Protein AF-A0A930QKR8-F1 (afdb_monomer_lite)

pLDDT: mean 78.74, std 18.12, range [38.62, 97.94]

Secondary structure (DSSP, 8-state):
-HHHHHHHHHHHHTT----EE-TTPPPPPHHHHHHHHHHHTGGG---EEEEEEEEEE-TTS-EEEEEEEETTTTEEEEEEEEEEEP-SSS----EEEEE-HHHHHHHHHHHHHGGGG--

Radius of gyration: 18.07 Å; chains: 1; bounding box: 41×50×46 Å

Foldseek 3Di:
DVVVVVVVVVVVCVPDPQVFDFLQDDWDDPVSLQVVCCVVPVVVPWDKDWDDKDWDDDPPWIKMKTWMAGPVLGWIWIKIWTKAWDPDPDPTRGIGIDMCSNVGVVVRVVVSCPVVVVD

Sequence (119 aa):
MLAALLTACTSLLSGCSLLVTTEHGAPYTPDDVIGMLEETFADYGPHIVLQSSETEKPAPMQRNTYVLHDEANDFTFSCTAYVRHCTLPVPQPFAQRAADADHAYAAAYAIHLNPRIGE

Structure (mmCIF, N/CA/C/O backbone):
data_AF-A0A930QKR8-F1
#
_entry.id   AF-A0A930QKR8-F1
#
loop_
_atom_site.group_PDB
_atom_site.id
_atom_site.type_symbol
_atom_site.label_atom_id
_atom_site.label_alt_id
_atom_site.label_comp_id
_atom_site.label_asym_id
_atom_site.label_entity_id
_atom_site.label_seq_id
_atom_site.pdbx_PDB_ins_code
_atom_site.Cartn_x
_atom_site.Cartn_y
_atom_site.Cartn_z
_atom_site.occupancy
_atom_site.B_iso_or_equiv
_atom_site.auth_seq_id
_atom_site.auth_comp_id
_atom_site.auth_asym_id
_atom_site.auth_atom_id
_atom_site.pdbx_PDB_model_num
ATOM 1 N N . MET A 1 1 ? 18.495 -41.750 -5.877 1.00 50.69 1 MET A N 1
ATOM 2 C CA . MET A 1 1 ? 19.167 -40.590 -5.244 1.00 50.69 1 MET A CA 1
ATOM 3 C C . MET A 1 1 ? 18.990 -39.287 -6.025 1.00 50.69 1 MET A C 1
ATOM 5 O O . MET A 1 1 ? 18.772 -38.279 -5.375 1.00 50.69 1 MET A O 1
ATOM 9 N N . LEU A 1 2 ? 18.988 -39.280 -7.369 1.00 51.91 2 LEU A N 1
ATOM 10 C CA . LEU A 1 2 ? 18.711 -38.061 -8.159 1.00 51.91 2 LEU A CA 1
ATOM 11 C C . LEU A 1 2 ? 17.280 -37.513 -7.984 1.00 51.91 2 LEU A C 1
ATOM 13 O O . LEU A 1 2 ? 17.088 -36.308 -7.879 1.00 51.91 2 LEU A O 1
ATOM 17 N N . ALA A 1 3 ? 16.283 -38.403 -7.910 1.00 55.28 3 ALA A N 1
ATOM 18 C CA . ALA A 1 3 ? 14.876 -38.010 -7.807 1.00 55.28 3 ALA A CA 1
ATOM 19 C C . ALA A 1 3 ? 14.562 -37.241 -6.513 1.00 55.28 3 ALA A C 1
ATOM 21 O O . ALA A 1 3 ? 13.867 -36.241 -6.572 1.00 55.28 3 ALA A O 1
ATOM 22 N N . ALA A 1 4 ? 15.131 -37.657 -5.375 1.00 55.38 4 ALA A N 1
ATOM 23 C CA . ALA A 1 4 ? 14.900 -37.014 -4.078 1.00 55.38 4 ALA A CA 1
ATOM 24 C C . ALA A 1 4 ? 15.501 -35.599 -3.987 1.00 55.38 4 ALA A C 1
ATOM 26 O O . ALA A 1 4 ? 14.963 -34.748 -3.285 1.00 55.38 4 ALA A O 1
ATOM 27 N N . LEU A 1 5 ? 16.595 -35.339 -4.714 1.00 56.25 5 LEU A N 1
ATOM 28 C CA . LEU A 1 5 ? 17.194 -34.007 -4.785 1.00 56.25 5 LEU A CA 1
ATOM 29 C C . LEU A 1 5 ? 16.331 -33.061 -5.636 1.00 56.25 5 LEU A C 1
ATOM 31 O O . LEU A 1 5 ? 16.122 -31.918 -5.249 1.00 56.25 5 LEU A O 1
ATOM 35 N N . LEU A 1 6 ? 15.759 -33.557 -6.740 1.00 53.91 6 LEU A N 1
ATOM 36 C CA . LEU A 1 6 ? 14.848 -32.787 -7.596 1.00 53.91 6 LEU A CA 1
ATOM 37 C C . LEU A 1 6 ? 13.550 -32.399 -6.867 1.00 53.91 6 LEU A C 1
ATOM 39 O O . LEU A 1 6 ? 13.125 -31.252 -6.984 1.00 53.91 6 LEU A O 1
ATOM 43 N N . THR A 1 7 ? 12.960 -33.295 -6.065 1.00 54.81 7 THR A N 1
ATOM 44 C CA . THR A 1 7 ? 11.755 -32.974 -5.275 1.00 54.81 7 THR A CA 1
ATOM 45 C C . THR A 1 7 ? 12.031 -31.973 -4.154 1.00 54.81 7 THR A C 1
ATOM 47 O O . THR A 1 7 ? 11.201 -31.102 -3.894 1.00 54.81 7 THR A O 1
ATOM 50 N N . ALA A 1 8 ? 13.202 -32.058 -3.515 1.00 53.34 8 ALA A N 1
ATOM 51 C CA . ALA A 1 8 ? 13.623 -31.094 -2.499 1.00 53.34 8 ALA A CA 1
ATOM 52 C C . ALA A 1 8 ? 13.881 -29.698 -3.097 1.00 53.34 8 ALA A C 1
ATOM 54 O O . ALA A 1 8 ? 13.572 -28.687 -2.470 1.00 53.34 8 ALA A O 1
ATOM 55 N N . CYS A 1 9 ? 14.393 -29.620 -4.331 1.00 51.91 9 CYS A N 1
ATOM 56 C CA . CYS A 1 9 ? 14.547 -28.347 -5.037 1.00 51.91 9 CYS A CA 1
ATOM 57 C C . CYS A 1 9 ? 13.192 -27.711 -5.386 1.00 51.91 9 CYS A C 1
ATOM 59 O O . CYS A 1 9 ? 13.042 -26.501 -5.247 1.00 51.91 9 CYS A O 1
ATOM 61 N N . THR A 1 10 ? 12.187 -28.500 -5.787 1.00 52.91 10 THR A N 1
ATOM 62 C CA . THR A 1 10 ? 10.851 -27.959 -6.097 1.00 52.91 10 THR A CA 1
ATOM 63 C C . THR A 1 10 ? 10.106 -27.448 -4.865 1.00 52.91 10 THR A C 1
ATOM 65 O O . THR A 1 10 ? 9.408 -26.443 -4.962 1.00 52.91 10 THR A O 1
ATOM 68 N N . SER A 1 11 ? 10.279 -28.076 -3.696 1.00 53.62 11 SER A N 1
ATOM 69 C CA . SER A 1 11 ? 9.646 -27.604 -2.458 1.00 53.62 11 SER A CA 1
ATOM 70 C C . SER A 1 11 ? 10.319 -26.353 -1.887 1.00 53.62 11 SER A C 1
ATOM 72 O O . SER A 1 11 ? 9.628 -25.506 -1.329 1.00 53.62 11 SER A O 1
ATOM 74 N N . LEU A 1 12 ? 11.636 -26.191 -2.071 1.00 48.44 12 LEU A N 1
ATOM 75 C CA . LEU A 1 12 ? 12.365 -24.984 -1.657 1.00 48.44 12 LEU A CA 1
ATOM 76 C C . LEU A 1 12 ? 12.012 -23.755 -2.509 1.00 48.44 12 LEU A C 1
ATOM 78 O O . LEU A 1 12 ? 11.955 -22.652 -1.975 1.00 48.44 12 LEU A O 1
ATOM 82 N N . LEU A 1 13 ? 11.747 -23.926 -3.811 1.00 47.56 13 LEU A N 1
ATOM 83 C CA . LEU A 1 13 ? 11.330 -22.817 -4.681 1.00 47.56 13 LEU A CA 1
ATOM 84 C C . LEU A 1 13 ? 9.825 -22.517 -4.620 1.00 47.56 13 LEU A C 1
ATOM 86 O O . LEU A 1 13 ? 9.423 -21.426 -5.007 1.00 47.56 13 LEU A O 1
ATOM 90 N N . SER A 1 14 ? 8.997 -23.435 -4.109 1.00 41.66 14 SER A N 1
ATOM 91 C CA . SER A 1 14 ? 7.540 -23.243 -4.020 1.00 41.66 14 SER A CA 1
ATOM 92 C C . SER A 1 14 ? 7.118 -22.125 -3.057 1.00 41.66 14 SER A C 1
ATOM 94 O O . SER A 1 14 ? 5.971 -21.695 -3.116 1.00 41.66 14 SER A O 1
ATOM 96 N N . GLY A 1 15 ? 8.011 -21.676 -2.168 1.00 38.62 15 GLY A N 1
ATOM 97 C CA . GLY A 1 15 ? 7.764 -20.565 -1.238 1.00 38.62 15 GLY A CA 1
ATOM 98 C C . GLY A 1 15 ? 8.392 -19.236 -1.664 1.00 38.62 15 GLY A C 1
ATOM 99 O O . GLY A 1 15 ? 8.169 -18.218 -1.017 1.00 38.62 15 GLY A O 1
ATOM 100 N N . CYS A 1 16 ? 9.185 -19.224 -2.737 1.00 45.59 16 CYS A N 1
ATOM 101 C CA . CYS A 1 16 ? 9.745 -18.001 -3.286 1.00 45.59 16 CYS A CA 1
ATOM 102 C C . CYS A 1 16 ? 8.922 -17.625 -4.509 1.00 45.59 16 CYS A C 1
ATOM 104 O O . CYS A 1 16 ? 9.198 -18.095 -5.612 1.00 45.59 16 CYS A O 1
ATOM 106 N N . SER A 1 17 ? 7.946 -16.738 -4.325 1.00 46.75 17 SER A N 1
ATOM 107 C CA . SER A 1 17 ? 7.375 -15.948 -5.415 1.00 46.75 17 SER A CA 1
ATOM 108 C C . SER A 1 17 ? 8.478 -15.053 -5.986 1.00 46.75 17 SER A C 1
ATOM 110 O O . SER A 1 17 ? 8.539 -13.851 -5.738 1.00 46.75 17 SER A O 1
ATOM 112 N N . LEU A 1 18 ? 9.416 -15.653 -6.722 1.00 47.34 18 LEU A N 1
ATOM 113 C CA . LEU A 1 18 ? 10.346 -14.971 -7.602 1.00 47.34 18 LEU A CA 1
ATOM 114 C C . LEU A 1 18 ? 9.476 -14.429 -8.735 1.00 47.34 18 LEU A C 1
ATOM 116 O O . LEU A 1 18 ? 9.374 -15.014 -9.811 1.00 47.34 18 LEU A O 1
ATOM 120 N N . LEU A 1 19 ? 8.791 -13.318 -8.455 1.00 53.41 19 LEU A N 1
ATOM 121 C CA . LEU A 1 19 ? 8.151 -12.464 -9.445 1.00 53.41 19 LEU A CA 1
ATOM 122 C C . LEU A 1 19 ? 9.276 -11.781 -10.221 1.00 53.41 19 LEU A C 1
ATOM 124 O O . LEU A 1 19 ? 9.564 -10.594 -10.061 1.00 53.41 19 LEU A O 1
ATOM 128 N N . VAL A 1 20 ? 9.971 -12.606 -11.004 1.00 52.91 20 VAL A N 1
ATOM 129 C CA . VAL A 1 20 ? 10.948 -12.197 -11.994 1.00 52.91 20 VAL A CA 1
ATOM 130 C C . VAL A 1 20 ? 10.175 -11.367 -12.996 1.00 52.91 20 VAL A C 1
ATOM 132 O O . VAL A 1 20 ? 9.345 -11.873 -13.748 1.00 52.91 20 VAL A O 1
ATOM 135 N N . THR A 1 21 ? 10.425 -10.071 -12.965 1.00 54.50 21 THR A N 1
ATOM 136 C CA . THR A 1 21 ? 9.957 -9.152 -13.982 1.00 54.50 21 THR A CA 1
ATOM 137 C C . THR A 1 21 ? 11.099 -8.892 -14.957 1.00 54.50 21 THR A C 1
ATOM 139 O O . THR A 1 21 ? 12.279 -9.005 -14.614 1.00 54.50 21 THR A O 1
ATOM 142 N N . THR A 1 22 ? 10.750 -8.581 -16.201 1.00 55.72 22 THR A N 1
ATOM 143 C CA . THR A 1 22 ? 11.729 -8.176 -17.214 1.00 55.72 22 THR A CA 1
ATOM 144 C C . THR A 1 22 ? 12.445 -6.899 -16.770 1.00 55.72 22 THR A C 1
ATOM 146 O O . THR A 1 22 ? 11.895 -6.134 -15.980 1.00 55.72 22 THR A O 1
ATOM 149 N N . GLU A 1 23 ? 13.620 -6.609 -17.329 1.00 53.16 23 GLU A N 1
ATOM 150 C CA . GLU A 1 23 ? 14.415 -5.397 -17.038 1.00 53.16 23 GLU A CA 1
ATOM 151 C C . GLU A 1 23 ? 13.619 -4.068 -17.148 1.00 53.16 23 GLU A C 1
ATOM 153 O O . GLU A 1 23 ? 13.939 -3.091 -16.475 1.00 53.16 23 GLU A O 1
ATOM 158 N N . HIS A 1 24 ? 12.538 -4.055 -17.943 1.00 58.44 24 HIS A N 1
ATOM 159 C CA . HIS A 1 24 ? 11.615 -2.928 -18.157 1.00 58.44 24 HIS A CA 1
ATOM 160 C C . HIS A 1 24 ? 10.293 -3.039 -17.377 1.00 58.44 24 HIS A C 1
ATOM 162 O O . HIS A 1 24 ? 9.319 -2.353 -17.683 1.00 58.44 24 HIS A O 1
ATOM 168 N N . GLY A 1 25 ? 10.214 -3.948 -16.409 1.00 66.75 25 GLY A N 1
ATOM 169 C CA . GLY A 1 25 ? 9.005 -4.178 -15.635 1.00 66.75 25 GLY A CA 1
ATOM 170 C C . GLY A 1 25 ? 8.559 -2.939 -14.867 1.00 66.75 25 GLY A C 1
ATOM 171 O O . GLY A 1 25 ? 9.375 -2.292 -14.217 1.00 66.75 25 GLY A O 1
ATOM 172 N N . ALA A 1 26 ? 7.262 -2.643 -14.888 1.00 79.88 26 ALA A N 1
ATOM 173 C CA . ALA A 1 26 ? 6.688 -1.644 -13.997 1.00 79.88 26 ALA A CA 1
ATOM 174 C C . ALA A 1 26 ? 6.678 -2.153 -12.536 1.00 79.88 26 ALA A C 1
ATOM 176 O O . ALA A 1 26 ? 6.589 -3.375 -12.319 1.00 79.88 26 ALA A O 1
ATOM 177 N N . PRO A 1 27 ? 6.752 -1.247 -11.537 1.00 86.62 27 PRO A N 1
ATOM 178 C CA . PRO A 1 27 ? 6.407 -1.562 -10.151 1.00 86.62 27 PRO A CA 1
ATOM 179 C C . PRO A 1 27 ? 4.984 -2.123 -10.025 1.00 86.62 27 PRO A C 1
ATOM 181 O O . PRO A 1 27 ? 4.199 -2.035 -10.969 1.00 86.62 27 PRO A O 1
ATOM 184 N N . TYR A 1 28 ? 4.644 -2.670 -8.854 1.00 89.25 28 TYR A N 1
ATOM 185 C CA . TYR A 1 28 ? 3.249 -3.001 -8.542 1.00 89.25 28 TYR A CA 1
ATOM 186 C C . TYR A 1 28 ? 2.343 -1.789 -8.741 1.00 89.25 28 TYR A C 1
ATOM 188 O O . TYR A 1 28 ? 2.731 -0.669 -8.409 1.00 89.25 28 TYR A O 1
ATOM 196 N N . THR A 1 29 ? 1.160 -2.029 -9.294 1.00 92.06 29 THR A N 1
ATOM 197 C CA . THR A 1 29 ? 0.092 -1.032 -9.380 1.00 92.06 29 THR A CA 1
ATOM 198 C C . THR A 1 29 ? -0.573 -0.844 -8.011 1.00 92.06 29 THR A C 1
ATOM 200 O O . THR A 1 29 ? -0.386 -1.684 -7.127 1.00 92.06 29 THR A O 1
ATOM 203 N N . PRO A 1 30 ? -1.361 0.228 -7.807 1.00 93.25 30 PRO A N 1
ATOM 204 C CA . PRO A 1 30 ? -2.164 0.367 -6.596 1.00 93.25 30 PRO A CA 1
ATOM 205 C C . PRO A 1 30 ? -3.062 -0.847 -6.342 1.00 93.25 30 PRO A C 1
ATOM 207 O O . PRO A 1 30 ? -3.083 -1.347 -5.225 1.00 93.25 30 PRO A O 1
ATOM 210 N N . ASP A 1 31 ? -3.728 -1.361 -7.380 1.00 95.19 31 ASP A N 1
ATOM 211 C CA . ASP A 1 31 ? -4.642 -2.503 -7.265 1.00 95.19 31 ASP A CA 1
ATOM 212 C C . ASP A 1 31 ? -3.904 -3.789 -6.865 1.00 95.19 31 ASP A C 1
ATOM 214 O O . ASP A 1 31 ? -4.396 -4.544 -6.030 1.00 95.19 31 ASP A O 1
ATOM 218 N N . ASP A 1 32 ? -2.692 -4.011 -7.396 1.00 93.94 32 ASP A N 1
ATOM 219 C CA . ASP A 1 32 ? -1.845 -5.134 -6.969 1.00 93.94 32 ASP A CA 1
ATOM 220 C C . ASP A 1 32 ? -1.511 -5.027 -5.471 1.00 93.94 32 ASP A C 1
ATOM 222 O O . ASP A 1 32 ? -1.558 -6.018 -4.746 1.00 93.94 32 ASP A O 1
ATOM 226 N N . VAL A 1 33 ? -1.156 -3.823 -5.002 1.00 93.75 33 VAL A N 1
ATOM 227 C CA . VAL A 1 33 ? -0.820 -3.574 -3.592 1.00 93.75 33 VAL A CA 1
ATOM 228 C C . VAL A 1 33 ? -2.038 -3.763 -2.692 1.00 93.75 33 VAL A C 1
ATOM 230 O O . VAL A 1 33 ? -1.920 -4.413 -1.658 1.00 93.75 33 VAL A O 1
ATOM 233 N N . ILE A 1 34 ? -3.196 -3.235 -3.090 1.00 95.44 34 ILE A N 1
ATOM 234 C CA . ILE A 1 34 ? -4.457 -3.385 -2.356 1.00 95.44 34 ILE A CA 1
ATOM 235 C C . ILE A 1 34 ? -4.809 -4.867 -2.224 1.00 95.44 34 ILE A C 1
ATOM 237 O O . ILE A 1 34 ? -4.999 -5.338 -1.107 1.00 95.44 34 ILE A O 1
ATOM 241 N N . GLY A 1 35 ? -4.795 -5.621 -3.328 1.00 94.94 35 GLY A N 1
ATOM 242 C CA . GLY A 1 35 ? -5.095 -7.053 -3.302 1.00 94.94 35 GLY A CA 1
ATOM 243 C C . GLY A 1 35 ? -4.140 -7.849 -2.406 1.00 94.94 35 GLY A C 1
ATOM 244 O O . GLY A 1 35 ? -4.592 -8.686 -1.629 1.00 94.94 35 GLY A O 1
ATOM 245 N N . MET A 1 36 ? -2.833 -7.551 -2.449 1.00 93.81 36 MET A N 1
ATOM 246 C CA . MET A 1 36 ? -1.849 -8.183 -1.556 1.00 93.81 36 MET A CA 1
ATOM 247 C C . MET A 1 36 ? -2.122 -7.882 -0.077 1.00 93.81 36 MET A C 1
ATOM 249 O O . MET A 1 36 ? -1.997 -8.780 0.757 1.00 93.81 36 MET A O 1
ATOM 253 N N . LEU A 1 37 ? -2.487 -6.643 0.262 1.00 95.12 37 LEU A N 1
ATOM 254 C CA . LEU A 1 37 ? -2.777 -6.259 1.644 1.00 95.12 37 LEU A CA 1
ATOM 255 C C . LEU A 1 37 ? -4.086 -6.873 2.144 1.00 95.12 37 LEU A C 1
ATOM 257 O O . LEU A 1 37 ? -4.118 -7.392 3.257 1.00 95.12 37 LEU A O 1
ATOM 261 N N . GLU A 1 38 ? -5.144 -6.854 1.332 1.00 95.38 38 GLU A N 1
ATOM 262 C CA . GLU A 1 38 ? -6.432 -7.452 1.695 1.00 95.38 38 GLU A CA 1
ATOM 263 C C . GLU A 1 38 ? -6.321 -8.970 1.889 1.00 95.38 38 GLU A C 1
ATOM 265 O O . GLU A 1 38 ? -6.936 -9.512 2.804 1.00 95.38 38 GLU A O 1
ATOM 270 N N . GLU A 1 39 ? -5.486 -9.655 1.100 1.00 95.00 39 GLU A N 1
ATOM 271 C CA . GLU A 1 39 ? -5.174 -11.073 1.306 1.00 95.00 39 GLU A CA 1
ATOM 272 C C . GLU A 1 39 ? -4.338 -11.297 2.577 1.00 95.00 39 GLU A C 1
ATOM 274 O O . GLU A 1 39 ? -4.676 -12.138 3.411 1.00 95.00 39 GLU A O 1
ATOM 279 N N . THR A 1 40 ? -3.257 -10.531 2.753 1.00 94.38 40 THR A N 1
ATOM 280 C CA . THR A 1 40 ? -2.297 -10.716 3.857 1.00 94.38 40 THR A CA 1
ATOM 281 C C . THR A 1 40 ? -2.906 -10.395 5.221 1.00 94.38 40 THR A C 1
ATOM 283 O O . THR A 1 40 ? -2.596 -11.053 6.214 1.00 94.38 40 THR A O 1
ATOM 286 N N . PHE A 1 41 ? -3.781 -9.392 5.279 1.00 93.31 41 PHE A N 1
ATOM 287 C CA . PHE A 1 41 ? -4.412 -8.907 6.505 1.00 93.31 41 PHE A CA 1
ATOM 288 C C . PHE A 1 41 ? -5.901 -9.263 6.583 1.00 93.31 41 PHE A C 1
ATOM 290 O O . PHE A 1 41 ? -6.624 -8.640 7.356 1.00 93.31 41 PHE A O 1
ATOM 297 N N . ALA A 1 42 ? -6.360 -10.278 5.842 1.00 94.88 42 ALA A N 1
ATOM 298 C CA . ALA A 1 42 ? -7.771 -10.666 5.765 1.00 94.88 42 ALA A CA 1
ATOM 299 C C . ALA A 1 42 ? -8.444 -10.853 7.142 1.00 94.88 42 ALA A C 1
ATOM 301 O O . ALA A 1 42 ? -9.589 -10.443 7.332 1.00 94.88 42 ALA A O 1
ATOM 302 N N . ASP A 1 43 ? -7.719 -11.396 8.126 1.00 93.88 43 ASP A N 1
ATOM 303 C CA . ASP A 1 43 ? -8.209 -11.601 9.499 1.00 93.88 43 ASP A CA 1
ATOM 304 C C . ASP A 1 43 ? -8.585 -10.292 10.225 1.00 93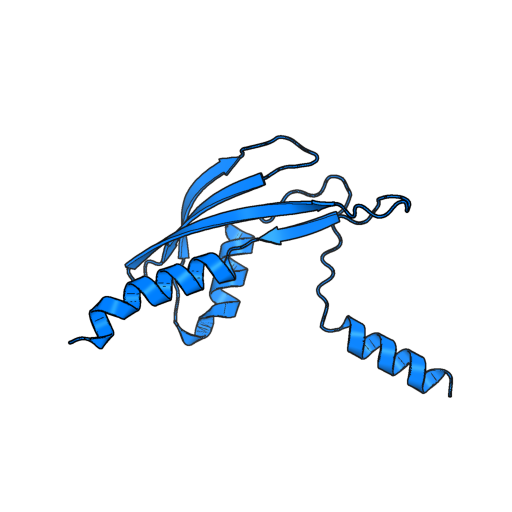.88 43 ASP A C 1
ATOM 306 O O . ASP A 1 43 ? -9.366 -10.311 11.178 1.00 93.88 43 ASP A O 1
ATOM 310 N N . TYR A 1 44 ? -8.052 -9.152 9.778 1.00 91.06 44 TYR A N 1
ATOM 311 C CA . TYR A 1 44 ? -8.333 -7.817 10.316 1.00 91.06 44 TYR A CA 1
ATOM 312 C C . TYR A 1 44 ? -9.435 -7.074 9.544 1.00 91.06 44 TYR A C 1
ATOM 314 O O . TYR A 1 44 ? -9.754 -5.938 9.889 1.00 91.06 44 TYR A O 1
ATOM 322 N N . GLY A 1 45 ? -10.012 -7.699 8.510 1.00 94.44 45 GLY A N 1
ATOM 323 C CA . GLY A 1 45 ? -11.091 -7.143 7.691 1.00 94.44 45 GLY A CA 1
ATOM 324 C C . GLY A 1 45 ? -10.813 -5.770 7.057 1.00 94.44 45 GLY A C 1
ATOM 325 O O . GLY A 1 45 ? -11.697 -4.919 7.144 1.00 94.44 45 GLY A O 1
ATOM 326 N N . PRO A 1 46 ? -9.629 -5.522 6.459 1.00 96.00 46 PRO A N 1
ATOM 327 C CA . PRO A 1 46 ? -9.328 -4.248 5.806 1.00 96.00 46 PRO A CA 1
ATOM 328 C C . PRO A 1 46 ? -10.267 -3.968 4.626 1.00 96.00 46 PRO A C 1
ATOM 330 O O . PRO A 1 46 ? -10.672 -4.891 3.917 1.00 96.00 46 PRO A O 1
ATOM 333 N N . HIS A 1 47 ? -10.552 -2.689 4.372 1.00 97.06 47 HIS A N 1
ATOM 334 C CA . HIS A 1 47 ? -11.131 -2.232 3.107 1.00 97.06 47 HIS A CA 1
ATOM 335 C C . HIS A 1 47 ? -10.328 -1.047 2.576 1.00 97.06 47 HIS A C 1
ATOM 337 O O . HIS A 1 47 ? -10.502 0.084 3.029 1.00 97.06 47 HIS A O 1
ATOM 343 N N . ILE A 1 48 ? -9.399 -1.309 1.655 1.00 97.44 48 ILE A N 1
ATOM 344 C CA . ILE A 1 48 ? -8.365 -0.329 1.306 1.00 97.44 48 ILE A CA 1
ATOM 345 C C . ILE A 1 48 ? -8.713 0.385 0.001 1.00 97.44 48 ILE A C 1
ATOM 347 O O . ILE A 1 48 ? -8.951 -0.237 -1.031 1.00 97.44 48 ILE A O 1
ATOM 351 N N . VAL A 1 49 ? -8.654 1.716 0.026 1.00 97.31 49 VAL A N 1
ATOM 352 C CA . VAL A 1 49 ? -8.889 2.585 -1.131 1.00 97.31 49 VAL A CA 1
ATOM 353 C C . VAL A 1 49 ? -7.682 3.480 -1.417 1.00 97.31 49 VAL A C 1
ATOM 355 O O . VAL A 1 49 ? -6.987 3.954 -0.512 1.00 97.31 49 VAL A O 1
ATOM 358 N N . LEU A 1 50 ? -7.431 3.745 -2.700 1.00 97.94 50 LEU A N 1
ATOM 359 C CA . LEU A 1 50 ? -6.380 4.662 -3.138 1.00 97.94 50 LEU A CA 1
ATOM 360 C C . LEU A 1 50 ? -6.812 6.121 -2.947 1.00 97.94 50 LEU A C 1
ATOM 362 O O . LEU A 1 50 ? -7.823 6.548 -3.497 1.00 97.94 50 LEU A O 1
ATOM 366 N N . GLN A 1 51 ? -6.000 6.902 -2.237 1.00 97.81 51 GLN A N 1
ATOM 367 C CA . GLN A 1 51 ? -6.203 8.344 -2.062 1.00 97.81 51 GLN A CA 1
ATOM 368 C C . GLN A 1 51 ? -5.383 9.157 -3.066 1.00 97.81 51 GLN A C 1
ATOM 370 O O . GLN A 1 51 ? -5.884 10.099 -3.680 1.00 97.81 51 GLN A O 1
ATOM 375 N N . SER A 1 52 ? -4.109 8.808 -3.250 1.00 96.50 52 SER A N 1
ATOM 376 C CA . SER A 1 52 ? -3.243 9.479 -4.219 1.00 96.50 52 SER A CA 1
ATOM 377 C C . SER A 1 52 ? -2.078 8.600 -4.663 1.00 96.50 52 SER A C 1
ATOM 379 O O . SER A 1 52 ? -1.684 7.652 -3.981 1.00 96.50 52 SER A O 1
ATOM 381 N N . SER A 1 53 ? -1.521 8.925 -5.831 1.00 95.00 53 SER A N 1
ATOM 382 C CA . SER A 1 53 ? -0.365 8.239 -6.403 1.00 95.00 53 SER A CA 1
ATOM 383 C C . SER A 1 53 ? 0.642 9.236 -6.961 1.00 95.00 53 SER A C 1
ATOM 385 O O . SER A 1 53 ? 0.269 10.119 -7.736 1.00 95.00 53 SER A O 1
ATOM 387 N N . GLU A 1 54 ? 1.917 9.041 -6.650 1.00 93.25 54 GLU A N 1
ATOM 388 C CA . GLU A 1 54 ? 3.028 9.829 -7.177 1.00 93.25 54 GLU A CA 1
ATOM 389 C C . GLU A 1 54 ? 4.080 8.909 -7.807 1.00 93.25 54 GLU A C 1
ATOM 391 O O . GLU A 1 54 ? 4.377 7.835 -7.290 1.00 93.25 54 GLU A O 1
ATOM 396 N N . THR A 1 55 ? 4.644 9.313 -8.946 1.00 88.50 55 THR A N 1
ATOM 397 C CA . THR A 1 55 ? 5.760 8.608 -9.595 1.00 88.50 55 THR A CA 1
ATOM 398 C C . THR A 1 55 ? 7.006 9.473 -9.491 1.00 88.50 55 THR A C 1
ATOM 400 O O . THR A 1 55 ? 7.092 10.513 -10.137 1.00 88.50 55 THR A O 1
A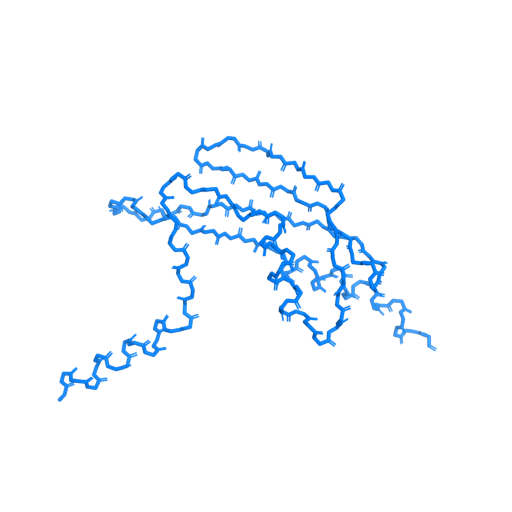TOM 403 N N . GLU A 1 56 ? 7.985 9.049 -8.695 1.00 78.94 56 GLU A N 1
ATOM 404 C CA . GLU A 1 56 ? 9.141 9.894 -8.368 1.00 78.94 56 GLU A CA 1
ATOM 405 C C . GLU A 1 56 ? 10.288 9.793 -9.382 1.00 78.94 56 GLU A C 1
ATOM 407 O O . GLU A 1 56 ? 11.081 10.725 -9.509 1.00 78.94 56 GLU A O 1
ATOM 412 N N . LYS A 1 57 ? 10.433 8.674 -10.104 1.00 73.19 57 LYS A N 1
ATOM 413 C CA . LYS A 1 57 ? 11.568 8.474 -11.023 1.00 73.19 57 LYS A CA 1
ATOM 414 C C . LYS A 1 57 ? 11.161 7.706 -12.285 1.00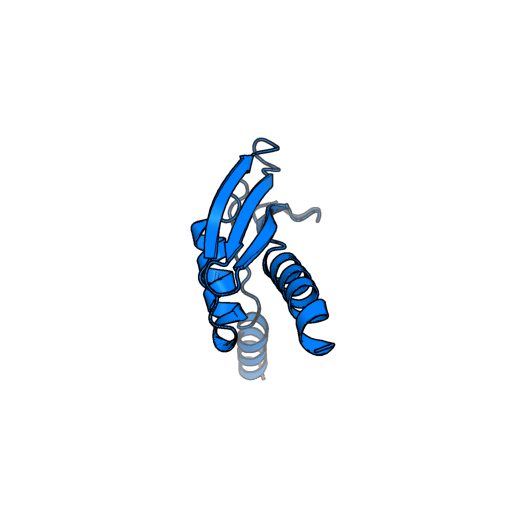 73.19 57 LYS A C 1
ATOM 416 O O . LYS A 1 57 ? 10.389 6.757 -12.175 1.00 73.19 57 LYS A O 1
ATOM 421 N N . PRO A 1 58 ? 11.682 8.061 -13.477 1.00 66.44 58 PRO A N 1
ATOM 422 C CA . PRO A 1 58 ? 11.458 7.280 -14.689 1.00 66.44 58 PRO A CA 1
ATOM 423 C C . PRO A 1 58 ? 12.254 5.966 -14.687 1.00 66.44 58 PRO A C 1
ATOM 425 O O . PRO A 1 58 ? 13.236 5.795 -13.954 1.00 66.44 58 PRO A O 1
ATOM 428 N N . ALA A 1 59 ? 11.838 5.038 -15.549 1.00 59.72 59 ALA A N 1
ATOM 429 C CA . ALA A 1 59 ? 12.546 3.790 -15.811 1.00 59.72 59 ALA A CA 1
ATOM 430 C C . ALA A 1 59 ? 14.051 4.027 -16.083 1.00 59.72 59 ALA A C 1
ATOM 432 O O . ALA A 1 59 ? 14.418 5.055 -16.660 1.00 59.72 59 ALA A O 1
ATOM 433 N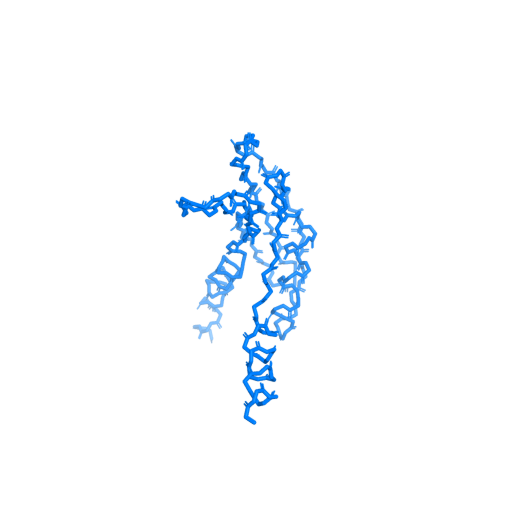 N . PRO A 1 60 ? 14.944 3.101 -15.682 1.00 62.62 60 PRO A N 1
ATOM 434 C CA . PRO A 1 60 ? 14.671 1.759 -15.148 1.00 62.62 60 PRO A CA 1
ATOM 435 C C . PRO A 1 60 ? 14.491 1.682 -13.619 1.00 62.62 60 PRO A C 1
ATOM 437 O O . PRO A 1 60 ? 14.156 0.623 -13.099 1.00 62.62 60 PRO A O 1
ATOM 440 N N . MET A 1 61 ? 14.691 2.772 -12.871 1.00 70.12 61 MET A N 1
ATOM 441 C CA . MET A 1 61 ? 14.545 2.800 -11.402 1.00 70.12 61 MET A CA 1
ATOM 442 C C . MET A 1 61 ? 13.243 3.493 -11.001 1.00 70.12 61 MET A C 1
ATOM 444 O O . MET A 1 61 ? 13.266 4.443 -10.219 1.00 70.12 61 MET A O 1
ATOM 448 N N . GLN A 1 62 ? 12.122 3.050 -11.572 1.00 80.94 62 GLN A N 1
ATOM 449 C CA . GLN A 1 62 ? 10.827 3.637 -11.253 1.00 80.94 62 GLN A CA 1
ATOM 450 C C . GLN A 1 62 ? 10.420 3.307 -9.815 1.00 80.94 62 GLN A C 1
ATOM 452 O O . GLN A 1 62 ? 10.491 2.155 -9.378 1.00 80.94 62 GLN A O 1
ATOM 457 N N . ARG A 1 63 ? 10.005 4.350 -9.095 1.00 86.94 63 ARG A N 1
ATOM 458 C CA . ARG A 1 63 ? 9.500 4.289 -7.727 1.00 86.94 63 ARG A CA 1
ATOM 459 C C . ARG A 1 63 ? 8.171 5.027 -7.689 1.00 86.94 63 ARG A C 1
ATOM 461 O O . ARG A 1 63 ? 8.120 6.202 -8.053 1.00 86.94 63 ARG A O 1
ATOM 468 N N . ASN A 1 64 ? 7.127 4.309 -7.306 1.00 91.31 64 ASN A N 1
ATOM 469 C CA . ASN A 1 64 ? 5.781 4.835 -7.182 1.00 91.31 64 ASN A CA 1
ATOM 470 C C . ASN A 1 64 ? 5.414 4.862 -5.702 1.00 91.31 64 ASN A C 1
ATOM 472 O O . ASN A 1 64 ? 5.585 3.859 -5.012 1.00 91.31 64 ASN A O 1
ATOM 476 N N . THR A 1 65 ? 4.896 5.987 -5.237 1.00 94.25 65 THR A N 1
ATOM 477 C CA . THR A 1 65 ? 4.402 6.161 -3.874 1.00 94.25 65 THR A CA 1
ATOM 478 C C . THR A 1 65 ? 2.886 6.224 -3.919 1.00 94.25 65 THR A C 1
ATOM 480 O O . THR A 1 65 ? 2.312 6.942 -4.739 1.00 94.25 65 THR A O 1
ATOM 483 N N . TYR A 1 66 ? 2.239 5.472 -3.040 1.00 95.94 66 TYR A N 1
ATOM 484 C CA . TYR A 1 66 ? 0.791 5.411 -2.911 1.00 95.94 66 TYR A CA 1
ATOM 485 C C . TYR A 1 66 ? 0.392 5.856 -1.513 1.00 95.94 66 TYR A C 1
ATOM 487 O O . TYR A 1 66 ? 0.993 5.421 -0.531 1.00 95.94 66 TYR A O 1
ATOM 495 N N . VAL A 1 67 ? -0.618 6.716 -1.432 1.00 97.62 67 VAL A N 1
ATOM 496 C CA . VAL A 1 67 ? -1.324 7.015 -0.185 1.00 97.62 67 VAL A CA 1
ATOM 497 C C . VAL A 1 67 ? -2.618 6.221 -0.209 1.00 97.62 67 VAL A C 1
ATOM 499 O O . VAL A 1 67 ? -3.432 6.386 -1.119 1.00 97.62 67 VAL A O 1
ATOM 502 N N . LEU A 1 68 ? -2.779 5.346 0.773 1.00 97.88 68 LEU A N 1
ATOM 503 C CA . LEU A 1 68 ? -3.883 4.407 0.896 1.00 97.88 68 LEU A CA 1
ATOM 504 C C . LEU A 1 68 ? -4.636 4.682 2.197 1.00 97.88 68 LEU A C 1
ATOM 506 O O . LEU A 1 68 ? -4.040 5.084 3.199 1.00 97.88 68 LEU A O 1
ATOM 510 N N . HIS A 1 69 ? -5.943 4.467 2.174 1.00 97.75 69 HIS A N 1
ATOM 511 C CA . HIS A 1 69 ? -6.805 4.601 3.339 1.00 97.75 69 HIS A CA 1
ATOM 512 C C . HIS A 1 69 ? -7.566 3.299 3.548 1.00 97.75 69 HIS A C 1
ATOM 514 O O . HIS A 1 69 ? -8.130 2.770 2.596 1.00 97.75 69 HIS A O 1
ATOM 520 N N . ASP A 1 70 ? -7.553 2.782 4.771 1.00 97.44 70 ASP A N 1
ATOM 521 C CA . ASP A 1 70 ? -8.399 1.663 5.167 1.00 97.44 70 ASP A CA 1
ATOM 522 C C . ASP A 1 70 ? -9.709 2.216 5.733 1.00 97.44 70 ASP A C 1
ATOM 524 O O . ASP A 1 70 ? -9.730 2.737 6.846 1.00 97.44 70 ASP A O 1
ATOM 528 N N . GLU A 1 71 ? -10.793 2.111 4.969 1.00 96.81 71 GLU A N 1
ATOM 529 C CA . GLU A 1 71 ? -12.121 2.589 5.362 1.00 96.81 71 GLU A CA 1
ATOM 530 C C . GLU A 1 71 ? -12.738 1.752 6.492 1.00 96.81 71 GLU A C 1
ATOM 532 O O . GLU A 1 71 ? -13.570 2.254 7.247 1.00 96.81 71 GLU A O 1
ATOM 537 N N . ALA A 1 72 ? -12.350 0.480 6.629 1.00 95.38 72 ALA A N 1
ATOM 538 C CA . ALA A 1 72 ? -12.887 -0.398 7.667 1.00 95.38 72 ALA A CA 1
ATOM 539 C C . ALA A 1 72 ? -12.277 -0.087 9.039 1.00 95.38 72 ALA A C 1
ATOM 541 O O . ALA A 1 72 ? -12.959 -0.152 10.065 1.00 95.38 72 ALA A O 1
ATOM 542 N N . ASN A 1 73 ? -10.991 0.261 9.050 1.00 93.06 73 ASN A N 1
ATOM 543 C CA . ASN A 1 73 ? -10.244 0.554 10.268 1.00 93.06 73 ASN A CA 1
ATOM 544 C C . ASN A 1 73 ? -9.991 2.053 10.493 1.00 93.06 73 ASN A C 1
ATOM 546 O O . ASN A 1 73 ? -9.506 2.403 11.564 1.00 93.06 73 ASN A O 1
ATOM 550 N N . ASP A 1 74 ? -10.356 2.916 9.547 1.00 94.81 74 ASP A N 1
ATOM 551 C CA . ASP A 1 74 ? -10.282 4.382 9.604 1.00 94.81 74 ASP A CA 1
ATOM 552 C C . ASP A 1 74 ? -8.870 4.936 9.867 1.00 94.81 74 ASP A C 1
ATOM 554 O O . ASP A 1 74 ? -8.629 5.737 10.772 1.00 94.81 74 ASP A O 1
ATOM 558 N N . PHE A 1 75 ? -7.894 4.501 9.067 1.00 95.56 75 PHE A N 1
ATOM 559 C CA . PHE A 1 75 ? -6.547 5.073 9.104 1.00 95.56 75 PHE A CA 1
ATOM 560 C C . PHE A 1 75 ? -5.918 5.164 7.716 1.00 95.56 75 PHE A C 1
ATOM 562 O O . PHE A 1 75 ? -6.271 4.450 6.781 1.00 95.56 75 PHE A O 1
ATOM 569 N N . THR A 1 76 ? -4.949 6.066 7.588 1.00 97.06 76 THR A N 1
ATOM 570 C CA . THR A 1 76 ? -4.238 6.327 6.333 1.00 97.06 76 THR A CA 1
ATOM 571 C C . THR A 1 76 ? -2.772 5.971 6.487 1.00 97.06 76 THR A C 1
ATOM 573 O O . THR A 1 76 ? -2.152 6.255 7.513 1.00 97.06 76 THR A O 1
ATOM 576 N N . PHE A 1 77 ? -2.202 5.383 5.445 1.00 96.62 77 PHE A N 1
ATOM 577 C CA . PHE A 1 77 ? -0.794 5.027 5.382 1.00 96.62 77 PHE A CA 1
ATOM 578 C C . PHE A 1 77 ? -0.247 5.279 3.979 1.00 96.62 77 PHE A C 1
ATOM 580 O O . PHE A 1 77 ? -0.990 5.427 3.008 1.00 96.62 77 PHE A O 1
ATOM 587 N N . SER A 1 78 ? 1.073 5.362 3.872 1.00 96.56 78 SER A N 1
ATOM 588 C CA . SER A 1 78 ? 1.755 5.469 2.589 1.00 96.56 78 SER A CA 1
ATOM 589 C C . SER A 1 78 ? 2.701 4.298 2.393 1.00 96.56 78 SER A C 1
ATOM 591 O O . SER A 1 78 ? 3.352 3.844 3.331 1.00 96.56 78 SER A O 1
ATOM 593 N N . CYS A 1 79 ? 2.776 3.809 1.161 1.00 94.75 79 CYS A N 1
ATOM 594 C CA . CYS A 1 79 ? 3.699 2.752 0.776 1.00 94.75 79 CYS A CA 1
ATOM 595 C C . CYS A 1 79 ? 4.352 3.061 -0.567 1.00 94.75 79 CYS A C 1
ATOM 597 O O . CYS A 1 79 ? 3.831 3.813 -1.392 1.00 94.75 79 CYS A O 1
ATOM 599 N N . THR A 1 80 ? 5.488 2.429 -0.798 1.00 93.06 80 THR A N 1
ATOM 600 C CA . THR A 1 80 ? 6.326 2.600 -1.969 1.00 93.06 80 THR A CA 1
ATOM 601 C C . THR A 1 80 ? 6.436 1.287 -2.733 1.00 93.06 80 THR A C 1
ATOM 603 O O . THR A 1 80 ? 6.954 0.292 -2.223 1.00 93.06 80 THR A O 1
ATOM 606 N N . ALA A 1 81 ? 6.027 1.298 -3.999 1.00 90.94 81 ALA A N 1
ATOM 607 C CA . ALA A 1 81 ? 6.246 0.217 -4.948 1.00 90.94 81 ALA A CA 1
ATOM 608 C C . ALA A 1 81 ? 7.434 0.541 -5.861 1.00 90.94 81 ALA A C 1
ATOM 610 O O . ALA A 1 81 ? 7.550 1.635 -6.418 1.00 90.94 81 ALA A O 1
ATOM 611 N N . TYR A 1 82 ? 8.337 -0.417 -6.041 1.00 87.56 82 TYR A N 1
ATOM 612 C CA . TYR A 1 82 ? 9.543 -0.232 -6.842 1.00 87.56 82 TYR A CA 1
ATOM 613 C C . TYR A 1 82 ? 10.040 -1.542 -7.445 1.00 87.56 82 TYR A C 1
ATOM 615 O O . TYR A 1 82 ? 9.651 -2.641 -7.048 1.00 87.56 82 TYR A O 1
ATOM 623 N N . VAL A 1 83 ? 10.937 -1.417 -8.419 1.00 82.12 83 VAL A N 1
ATOM 624 C CA . VAL A 1 83 ? 11.626 -2.558 -9.023 1.00 82.12 83 VAL A CA 1
ATOM 625 C C . VAL A 1 83 ? 13.068 -2.608 -8.531 1.00 82.12 83 VAL A C 1
ATOM 627 O O . VAL A 1 83 ? 13.841 -1.666 -8.713 1.00 82.12 83 VAL A O 1
ATOM 630 N N . ARG A 1 84 ? 13.437 -3.716 -7.882 1.00 74.81 84 ARG A N 1
ATOM 631 C CA . ARG A 1 84 ? 14.814 -4.021 -7.488 1.00 74.81 84 ARG A CA 1
ATOM 632 C C . ARG A 1 84 ? 15.531 -4.698 -8.647 1.00 74.81 84 ARG A C 1
ATOM 634 O O . ARG A 1 84 ? 15.089 -5.731 -9.141 1.00 74.81 84 ARG A O 1
ATOM 641 N N . HIS A 1 85 ? 16.669 -4.137 -9.033 1.00 71.81 85 HIS A N 1
ATOM 642 C CA . HIS A 1 85 ? 17.570 -4.737 -10.015 1.00 71.81 85 HIS A CA 1
ATOM 643 C C . HIS A 1 85 ? 18.647 -5.552 -9.308 1.00 71.81 85 HIS A C 1
ATOM 645 O O . HIS A 1 85 ? 19.192 -5.113 -8.291 1.00 71.81 85 HIS A O 1
ATOM 651 N N . CYS A 1 86 ? 18.958 -6.737 -9.835 1.00 62.06 86 CYS A N 1
ATOM 652 C CA . CYS A 1 86 ? 20.065 -7.536 -9.324 1.00 62.06 86 CYS A CA 1
ATOM 653 C C . CYS A 1 86 ? 21.394 -6.802 -9.577 1.00 62.06 86 CYS A C 1
ATOM 655 O O . CYS A 1 86 ? 21.683 -6.403 -10.702 1.00 62.06 86 CYS A O 1
ATOM 657 N N . THR A 1 87 ? 22.209 -6.619 -8.536 1.00 65.25 87 THR A N 1
ATOM 658 C CA . THR A 1 87 ? 23.515 -5.936 -8.628 1.00 65.25 87 THR A CA 1
ATOM 659 C C . THR A 1 87 ? 24.670 -6.881 -8.961 1.00 65.25 87 THR A C 1
ATOM 661 O O . THR A 1 87 ? 25.813 -6.438 -9.079 1.00 65.25 87 THR A O 1
ATOM 664 N N . LEU A 1 88 ? 24.400 -8.184 -9.096 1.00 64.94 88 LEU A N 1
ATOM 665 C CA . LEU A 1 88 ? 25.420 -9.176 -9.417 1.00 64.94 88 LEU A CA 1
ATOM 666 C C . LEU A 1 88 ? 25.910 -9.007 -10.869 1.00 64.94 88 LEU A C 1
ATOM 668 O O . LEU A 1 88 ? 25.100 -8.720 -11.751 1.00 64.94 88 LEU A O 1
ATOM 672 N N . PRO A 1 89 ? 27.213 -9.224 -11.146 1.00 62.50 89 PRO A N 1
ATOM 673 C CA . PRO A 1 89 ? 27.803 -9.136 -12.484 1.00 62.50 89 PRO A CA 1
ATOM 674 C C . PRO A 1 89 ? 27.466 -10.383 -13.322 1.00 62.50 89 PRO A C 1
ATOM 676 O O . PRO A 1 89 ? 28.337 -11.133 -13.754 1.00 62.50 89 PRO A O 1
ATOM 679 N N . VAL A 1 90 ? 26.177 -10.627 -13.515 1.00 59.78 90 VAL A N 1
ATOM 680 C CA . VAL A 1 90 ? 25.602 -11.624 -14.422 1.00 59.78 90 VAL A CA 1
ATOM 681 C C . VAL A 1 90 ? 24.786 -10.872 -15.480 1.00 59.78 90 VAL A C 1
ATOM 683 O O . VAL A 1 90 ? 24.400 -9.730 -15.223 1.00 59.78 90 VAL A O 1
ATOM 686 N N . PRO A 1 91 ? 24.516 -11.444 -16.671 1.00 57.25 91 PRO A N 1
ATOM 687 C CA . PRO A 1 91 ? 23.537 -10.863 -17.593 1.00 57.25 91 PRO A CA 1
ATOM 688 C C . PRO A 1 91 ? 22.254 -10.543 -16.813 1.00 57.25 91 PRO A C 1
ATOM 690 O O . PRO A 1 91 ? 21.888 -11.332 -15.943 1.00 57.25 91 PRO A O 1
ATOM 693 N N . GLN A 1 92 ? 21.615 -9.395 -17.064 1.00 56.56 92 GLN A N 1
ATOM 694 C CA . GLN A 1 92 ? 20.598 -8.792 -16.182 1.00 56.56 92 GLN A CA 1
ATOM 695 C C . GLN A 1 92 ? 19.124 -9.051 -16.597 1.00 56.56 92 GLN A C 1
ATOM 697 O O . GLN A 1 92 ? 18.351 -8.098 -16.639 1.00 56.56 92 GLN A O 1
ATOM 702 N N . PRO A 1 93 ? 18.636 -10.282 -16.871 1.00 54.47 93 PRO A N 1
ATOM 703 C CA . PRO A 1 93 ? 17.220 -10.477 -17.176 1.00 54.47 93 PRO A CA 1
ATOM 704 C C . PRO A 1 93 ? 16.337 -10.539 -15.914 1.00 54.47 93 PRO A C 1
ATOM 706 O O . PRO A 1 93 ? 15.143 -10.796 -16.032 1.00 54.47 93 PRO A O 1
ATOM 709 N N . PHE A 1 94 ? 16.899 -10.345 -14.712 1.00 61.03 94 PHE A N 1
ATOM 710 C CA . PHE A 1 94 ? 16.206 -10.570 -13.442 1.00 61.03 94 PHE A CA 1
ATOM 711 C C . PHE A 1 94 ? 16.027 -9.266 -12.660 1.00 61.03 94 PHE A C 1
ATOM 713 O O . PHE A 1 94 ? 16.917 -8.827 -11.925 1.00 61.03 94 PHE A O 1
ATOM 720 N N . ALA A 1 95 ? 14.850 -8.666 -12.806 1.00 70.19 95 ALA A N 1
ATOM 721 C CA . ALA A 1 95 ? 14.358 -7.627 -11.917 1.00 70.19 95 ALA A CA 1
ATOM 722 C C . ALA A 1 95 ? 13.264 -8.213 -11.007 1.00 70.19 95 ALA A C 1
ATOM 724 O O . ALA A 1 95 ? 12.591 -9.175 -11.373 1.00 70.19 95 ALA A O 1
ATOM 725 N N . GLN A 1 96 ? 13.084 -7.656 -9.811 1.00 75.06 96 GLN A N 1
ATOM 726 C CA . GLN A 1 96 ? 12.075 -8.107 -8.850 1.00 75.06 96 GLN A CA 1
ATOM 727 C C . GLN A 1 96 ? 11.183 -6.937 -8.445 1.00 75.06 96 GLN A C 1
ATOM 729 O O . GLN A 1 96 ? 11.679 -5.887 -8.032 1.00 75.06 96 GLN A O 1
ATOM 734 N N . ARG A 1 97 ? 9.862 -7.122 -8.529 1.00 82.12 97 ARG A N 1
ATOM 735 C CA . ARG A 1 97 ? 8.903 -6.166 -7.963 1.00 82.12 97 ARG A CA 1
ATOM 736 C C . ARG A 1 97 ? 8.924 -6.261 -6.443 1.00 82.12 97 ARG A C 1
ATOM 738 O O . ARG A 1 97 ? 8.928 -7.356 -5.885 1.00 82.12 97 ARG A O 1
ATOM 745 N N . ALA A 1 98 ? 8.930 -5.117 -5.780 1.00 81.56 98 ALA A N 1
ATOM 746 C CA . ALA A 1 98 ? 8.854 -5.030 -4.334 1.00 81.56 98 ALA A CA 1
ATOM 747 C C . ALA A 1 98 ? 7.905 -3.895 -3.938 1.00 81.56 98 ALA A C 1
ATOM 749 O O . ALA A 1 98 ? 7.809 -2.881 -4.632 1.00 81.56 98 ALA A O 1
ATOM 750 N N . ALA A 1 99 ? 7.238 -4.070 -2.806 1.00 87.31 99 ALA A N 1
ATOM 751 C CA . ALA A 1 99 ? 6.518 -3.022 -2.105 1.00 87.31 99 ALA A CA 1
ATOM 752 C C . ALA A 1 99 ? 6.829 -3.152 -0.611 1.00 87.31 99 ALA A C 1
ATOM 754 O O . ALA A 1 99 ? 7.068 -4.255 -0.125 1.00 87.31 99 ALA A O 1
ATOM 755 N N . ASP A 1 100 ? 6.861 -2.038 0.112 1.00 91.88 100 ASP A N 1
ATOM 756 C CA . ASP A 1 100 ? 6.950 -2.012 1.581 1.00 91.88 100 ASP A CA 1
ATOM 757 C C . ASP A 1 100 ? 5.561 -1.953 2.251 1.00 91.88 100 ASP A C 1
ATOM 759 O O . ASP A 1 100 ? 5.449 -1.634 3.435 1.00 91.88 100 ASP A O 1
ATOM 763 N N . ALA A 1 101 ? 4.513 -2.286 1.490 1.00 91.81 101 ALA A N 1
ATOM 764 C CA . ALA A 1 101 ? 3.112 -2.157 1.867 1.00 91.81 101 ALA A CA 1
ATOM 765 C C . ALA A 1 101 ? 2.761 -2.887 3.171 1.00 91.81 101 ALA A C 1
ATOM 767 O O . ALA A 1 101 ? 2.180 -2.266 4.057 1.00 91.81 101 ALA A O 1
ATOM 768 N N . ASP A 1 102 ? 3.184 -4.144 3.340 1.00 92.19 102 ASP A N 1
ATOM 769 C CA . ASP A 1 102 ? 2.876 -4.925 4.548 1.00 92.19 102 ASP A CA 1
ATOM 770 C C . ASP A 1 102 ? 3.447 -4.275 5.810 1.00 92.19 102 ASP A C 1
ATOM 772 O O . ASP A 1 102 ? 2.795 -4.206 6.853 1.00 92.19 102 ASP A O 1
ATOM 776 N N . HIS A 1 103 ? 4.678 -3.765 5.710 1.00 92.88 103 HIS A N 1
ATOM 777 C CA . HIS A 1 103 ? 5.337 -3.087 6.817 1.00 92.88 103 HIS A CA 1
ATOM 778 C C . HIS A 1 103 ? 4.645 -1.761 7.143 1.00 92.88 103 HIS A C 1
ATOM 780 O O . HIS A 1 103 ? 4.387 -1.479 8.313 1.00 92.88 103 HIS A O 1
ATOM 786 N N . ALA A 1 104 ? 4.330 -0.965 6.118 1.00 95.19 104 ALA A N 1
ATOM 787 C CA . ALA A 1 104 ? 3.645 0.311 6.278 1.00 95.19 104 ALA A CA 1
ATOM 788 C C . ALA A 1 104 ? 2.251 0.139 6.900 1.00 95.19 104 ALA A C 1
ATOM 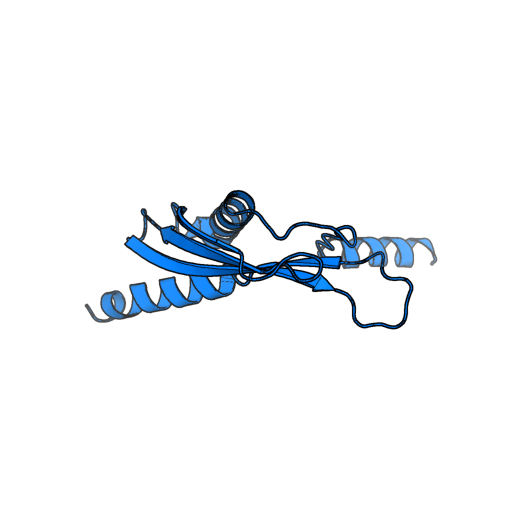790 O O . ALA A 1 104 ? 1.918 0.837 7.859 1.00 95.19 104 ALA A O 1
ATOM 791 N N . TYR A 1 105 ? 1.472 -0.827 6.405 1.00 95.38 105 TYR A N 1
ATOM 792 C CA . TYR A 1 105 ? 0.146 -1.144 6.924 1.00 95.38 105 TYR A CA 1
ATOM 793 C C . TYR A 1 105 ? 0.219 -1.623 8.376 1.00 95.38 105 TYR A C 1
ATOM 795 O O . TYR A 1 105 ? -0.441 -1.051 9.240 1.00 95.38 105 TYR A O 1
ATOM 803 N N . ALA A 1 106 ? 1.072 -2.606 8.688 1.00 93.38 106 ALA A N 1
ATOM 804 C CA . ALA A 1 106 ? 1.196 -3.130 10.049 1.00 93.38 106 ALA A CA 1
ATOM 805 C C . ALA A 1 106 ? 1.641 -2.054 11.056 1.00 93.38 106 ALA A C 1
ATOM 807 O O . ALA A 1 106 ? 1.136 -2.006 12.179 1.00 93.38 106 ALA A O 1
ATOM 808 N N . ALA A 1 107 ? 2.562 -1.170 10.658 1.00 93.69 107 ALA A N 1
ATOM 809 C CA . ALA A 1 107 ? 2.996 -0.053 11.490 1.00 93.69 107 ALA A CA 1
ATOM 810 C C . ALA A 1 107 ? 1.853 0.940 11.756 1.00 93.69 107 ALA A C 1
ATOM 812 O O . ALA A 1 107 ? 1.637 1.335 12.903 1.00 93.69 107 ALA A O 1
ATOM 813 N N . ALA A 1 108 ? 1.101 1.316 10.719 1.00 94.00 108 ALA A N 1
ATOM 814 C CA . ALA A 1 108 ? -0.032 2.227 10.848 1.00 94.00 108 ALA A CA 1
ATOM 815 C C . ALA A 1 108 ? -1.173 1.616 11.678 1.00 94.00 108 ALA A C 1
ATOM 817 O O . ALA A 1 108 ? -1.702 2.273 12.574 1.00 94.00 108 ALA A O 1
ATOM 818 N N . TYR A 1 109 ? -1.475 0.334 11.468 1.00 91.75 109 TYR A N 1
ATOM 819 C CA . TYR A 1 109 ? -2.471 -0.400 12.241 1.00 91.75 109 TYR A CA 1
ATOM 820 C C . TYR A 1 109 ? -2.088 -0.500 13.726 1.00 91.75 109 TYR A C 1
ATOM 822 O O . TYR A 1 109 ? -2.917 -0.273 14.605 1.00 91.75 109 TYR A O 1
ATOM 830 N N . ALA A 1 110 ? -0.815 -0.754 14.044 1.00 91.19 110 ALA A N 1
ATOM 831 C CA . ALA A 1 110 ? -0.344 -0.748 15.429 1.00 91.19 110 ALA A CA 1
ATOM 832 C C . ALA A 1 110 ? -0.496 0.635 16.093 1.00 91.19 110 ALA A C 1
ATOM 834 O O . ALA A 1 110 ? -0.902 0.728 17.252 1.00 91.19 110 ALA A O 1
ATOM 835 N N . ILE A 1 111 ? -0.209 1.718 15.361 1.00 91.12 111 ILE A N 1
ATOM 836 C CA . ILE A 1 111 ? -0.415 3.092 15.844 1.00 91.12 111 ILE A CA 1
ATOM 837 C C . ILE A 1 111 ? -1.902 3.361 16.101 1.00 91.12 111 ILE A C 1
ATOM 839 O O . ILE A 1 111 ? -2.231 3.940 17.134 1.00 91.12 111 ILE A O 1
ATOM 843 N N . HIS A 1 112 ? -2.783 2.905 15.209 1.00 87.75 112 HIS A N 1
ATOM 844 C CA . HIS A 1 112 ? -4.237 2.997 15.368 1.00 87.75 112 HIS A CA 1
ATOM 845 C C . HIS A 1 112 ? -4.757 2.244 16.602 1.00 87.75 112 HIS A C 1
ATOM 847 O O . HIS A 1 112 ? -5.645 2.722 17.306 1.00 87.75 112 HIS A O 1
ATOM 853 N N . LEU A 1 113 ? -4.184 1.079 16.911 1.00 88.44 113 LEU A N 1
ATOM 854 C CA . LEU A 1 113 ? -4.580 0.292 18.080 1.00 88.44 113 LEU A CA 1
ATOM 855 C C . LEU A 1 113 ? -4.080 0.865 19.412 1.00 88.44 113 LEU A C 1
ATOM 857 O O . LEU A 1 113 ? -4.745 0.674 20.428 1.00 88.44 113 LEU A O 1
ATOM 861 N N . ASN A 1 114 ? -2.942 1.565 19.443 1.00 82.69 114 ASN A N 1
ATOM 862 C CA . ASN A 1 114 ? -2.326 2.032 20.694 1.00 82.69 114 ASN A CA 1
ATOM 863 C C . ASN A 1 114 ? -3.266 2.858 21.600 1.00 82.69 114 ASN A C 1
ATOM 865 O O . ASN A 1 114 ? -3.314 2.572 22.798 1.00 82.69 114 ASN A O 1
ATOM 869 N N . PRO A 1 115 ? -4.045 3.833 21.089 1.00 79.12 115 PRO A N 1
ATOM 870 C CA . PRO A 1 115 ? -5.039 4.542 21.895 1.00 79.12 115 PRO A CA 1
ATOM 871 C C . PRO A 1 115 ? -6.158 3.637 22.428 1.00 79.12 115 PRO A C 1
ATOM 873 O O . PRO A 1 115 ? -6.671 3.884 23.510 1.00 79.12 115 PRO A O 1
ATOM 876 N N . ARG A 1 116 ? -6.519 2.577 21.693 1.00 73.00 116 ARG A N 1
ATOM 877 C CA . ARG A 1 116 ? -7.673 1.703 21.972 1.00 73.00 116 ARG A CA 1
ATOM 878 C C . ARG A 1 116 ? -7.398 0.633 23.032 1.00 73.00 116 ARG A C 1
ATOM 880 O O . ARG A 1 116 ? -8.333 0.021 23.528 1.00 73.00 116 ARG A O 1
ATOM 887 N N . ILE A 1 117 ? -6.129 0.371 23.346 1.00 68.94 117 ILE A N 1
ATOM 888 C CA . ILE A 1 117 ? -5.714 -0.623 24.355 1.00 68.94 117 ILE A CA 1
ATOM 889 C C . ILE A 1 117 ? -5.676 -0.008 25.770 1.00 68.94 117 ILE A C 1
ATOM 891 O O . ILE A 1 117 ? -5.662 -0.736 26.760 1.00 68.94 117 ILE A O 1
ATOM 895 N N . GLY A 1 118 ? -5.634 1.324 25.876 1.00 60.16 118 GLY A N 1
ATOM 896 C CA 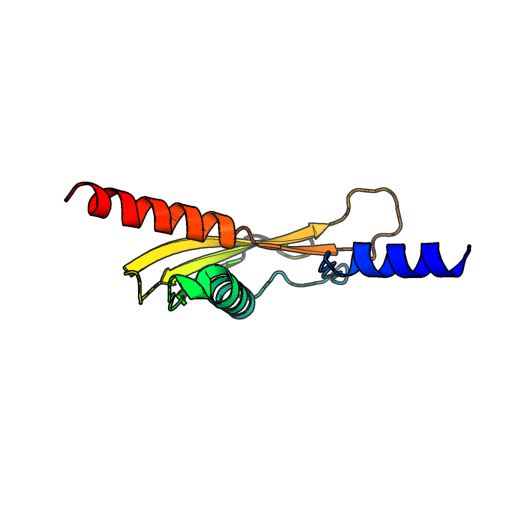. GLY A 1 118 ? -5.576 2.052 27.149 1.00 60.16 118 GLY A CA 1
ATOM 897 C C . GLY A 1 118 ? -6.931 2.471 27.731 1.00 60.16 118 GLY A C 1
ATOM 898 O O . GLY A 1 118 ? -6.937 3.089 28.797 1.00 60.16 118 GLY A O 1
ATOM 899 N N . GLU A 1 119 ? -8.034 2.170 27.040 1.00 50.53 119 GLU A N 1
ATOM 900 C CA . GLU A 1 119 ? -9.423 2.346 27.505 1.00 50.53 119 GLU A CA 1
ATOM 901 C C . GLU A 1 119 ? -9.959 1.060 28.152 1.00 50.53 119 GLU A C 1
ATOM 903 O O . GLU A 1 119 ? -10.674 1.178 29.174 1.00 50.53 119 GLU A O 1
#